Protein AF-A0A0R3N7J6-F1 (afdb_monomer_lite)

Structure (mmCIF, N/CA/C/O backbone):
data_AF-A0A0R3N7J6-F1
#
_entry.id   AF-A0A0R3N7J6-F1
#
loop_
_atom_site.group_PDB
_atom_site.id
_atom_site.type_symbol
_atom_site.label_atom_id
_atom_site.label_alt_id
_atom_site.label_comp_id
_atom_site.label_asym_id
_atom_site.label_entity_id
_atom_site.label_seq_id
_atom_site.pdbx_PDB_ins_code
_atom_site.Cartn_x
_atom_site.Cartn_y
_atom_site.Cartn_z
_atom_site.occupancy
_atom_site.B_iso_or_equiv
_atom_site.auth_seq_id
_atom_site.auth_comp_id
_atom_site.auth_asym_id
_atom_site.auth_atom_id
_atom_site.pdbx_PDB_model_num
ATOM 1 N N . MET A 1 1 ? -8.377 -10.309 9.832 1.00 67.19 1 MET A N 1
ATOM 2 C CA . MET A 1 1 ? -7.883 -9.267 8.905 1.00 67.19 1 MET A CA 1
ATOM 3 C C . MET A 1 1 ? -7.059 -8.291 9.730 1.00 67.19 1 MET A C 1
ATOM 5 O O . MET A 1 1 ? -7.485 -7.978 10.837 1.00 67.19 1 MET A O 1
ATOM 9 N N . ARG A 1 2 ? -5.868 -7.905 9.266 1.00 83.62 2 ARG A N 1
ATOM 10 C CA . ARG A 1 2 ? -5.012 -6.913 9.936 1.00 83.62 2 ARG A CA 1
ATOM 11 C C . ARG A 1 2 ? -5.700 -5.537 9.959 1.00 83.62 2 ARG A C 1
ATOM 13 O O . ARG A 1 2 ? -6.594 -5.275 9.159 1.00 83.62 2 ARG A O 1
ATOM 20 N N . GLU A 1 3 ? -5.306 -4.697 10.913 1.00 90.81 3 GLU A N 1
ATOM 21 C CA . GLU A 1 3 ? -5.773 -3.308 11.033 1.00 90.81 3 GLU A CA 1
ATOM 22 C C . GLU A 1 3 ? -5.366 -2.483 9.814 1.00 90.81 3 GLU A C 1
ATOM 24 O O . GLU A 1 3 ? -4.256 -2.653 9.303 1.00 90.81 3 GLU A O 1
ATOM 29 N N . LEU A 1 4 ? -6.240 -1.580 9.368 1.00 91.00 4 LEU A N 1
ATOM 30 C CA . LEU A 1 4 ? -6.012 -0.798 8.158 1.00 91.00 4 LEU A CA 1
ATOM 31 C C . LEU A 1 4 ? -4.753 0.059 8.305 1.00 91.00 4 LEU A C 1
ATOM 33 O O . LEU A 1 4 ? -3.937 0.080 7.390 1.00 91.00 4 LEU A O 1
ATOM 37 N N . SER A 1 5 ? -4.533 0.683 9.465 1.00 93.25 5 SER A N 1
ATOM 38 C CA . SER A 1 5 ? -3.316 1.469 9.719 1.00 93.25 5 SER A CA 1
ATOM 39 C C . SER A 1 5 ? -2.029 0.652 9.523 1.00 93.25 5 SER A C 1
ATOM 41 O O . SER A 1 5 ? -1.061 1.137 8.934 1.00 93.25 5 SER A O 1
ATOM 43 N N . LYS A 1 6 ? -2.028 -0.621 9.939 1.00 94.38 6 LYS A N 1
ATOM 44 C CA . LYS A 1 6 ? -0.896 -1.546 9.769 1.00 94.38 6 LYS A CA 1
ATOM 45 C C . LYS A 1 6 ? -0.738 -2.006 8.320 1.00 94.38 6 LYS A C 1
ATOM 47 O O . LYS A 1 6 ? 0.392 -2.149 7.855 1.00 94.38 6 LYS A O 1
ATOM 52 N N . THR A 1 7 ? -1.839 -2.246 7.610 1.00 94.81 7 THR A N 1
ATOM 53 C CA . THR A 1 7 ? -1.817 -2.562 6.172 1.00 94.81 7 THR A CA 1
ATOM 54 C C . THR A 1 7 ? -1.254 -1.384 5.371 1.00 94.81 7 THR A C 1
ATOM 56 O O . THR A 1 7 ? -0.367 -1.575 4.540 1.00 94.81 7 THR A O 1
ATOM 59 N N . LEU A 1 8 ? -1.700 -0.159 5.666 1.00 95.00 8 LEU A N 1
ATOM 60 C CA . LEU A 1 8 ? -1.204 1.064 5.031 1.00 95.00 8 LEU A CA 1
ATOM 61 C C . LEU A 1 8 ? 0.273 1.315 5.354 1.00 95.00 8 LEU A C 1
ATOM 63 O O . LEU A 1 8 ? 1.030 1.659 4.453 1.00 95.00 8 LEU A O 1
ATOM 67 N N . GLY A 1 9 ? 0.707 1.075 6.595 1.00 95.12 9 GLY A N 1
ATOM 68 C CA . GLY A 1 9 ? 2.122 1.135 6.976 1.00 95.12 9 GLY A CA 1
ATOM 69 C C . GLY A 1 9 ? 2.998 0.198 6.139 1.00 95.12 9 GLY A C 1
ATOM 70 O O . GLY A 1 9 ? 3.978 0.637 5.544 1.00 95.12 9 GLY A O 1
ATOM 71 N N . ALA A 1 10 ? 2.589 -1.066 5.996 1.00 93.81 10 ALA A N 1
ATOM 72 C CA . ALA A 1 10 ? 3.312 -2.026 5.161 1.00 93.81 10 ALA A CA 1
ATOM 73 C C . ALA A 1 10 ? 3.363 -1.595 3.682 1.00 93.81 10 ALA A C 1
ATOM 75 O O . ALA A 1 10 ? 4.397 -1.742 3.031 1.00 93.81 10 ALA A O 1
ATOM 76 N N . LEU A 1 11 ? 2.275 -1.026 3.150 1.00 93.62 11 LEU A N 1
ATOM 77 C CA . LEU A 1 11 ? 2.255 -0.492 1.787 1.00 93.62 11 LEU A CA 1
ATOM 78 C C . LEU A 1 11 ? 3.199 0.710 1.621 1.00 93.62 11 LEU A C 1
ATOM 80 O O . LEU A 1 11 ? 3.882 0.799 0.603 1.00 93.62 11 LEU A O 1
ATOM 84 N N . ILE A 1 12 ? 3.271 1.610 2.611 1.00 94.12 12 ILE A N 1
ATOM 85 C CA . ILE A 1 12 ? 4.210 2.745 2.624 1.00 94.12 12 ILE A CA 1
ATOM 86 C C . ILE A 1 12 ? 5.652 2.245 2.566 1.00 94.12 12 ILE A C 1
ATOM 88 O O . ILE A 1 12 ? 6.445 2.795 1.798 1.00 94.12 12 ILE A O 1
ATOM 92 N N . ASP A 1 13 ? 5.994 1.218 3.342 1.00 91.25 13 ASP A N 1
ATOM 93 C CA . ASP A 1 13 ? 7.345 0.658 3.365 1.00 91.25 13 ASP A CA 1
ATOM 94 C C . ASP A 1 13 ? 7.711 0.055 2.008 1.00 91.25 13 ASP A C 1
ATOM 96 O O . ASP A 1 13 ? 8.765 0.382 1.456 1.00 91.25 13 ASP A O 1
ATOM 100 N N . ILE A 1 14 ? 6.819 -0.752 1.421 1.00 90.00 14 ILE A N 1
ATOM 101 C CA . ILE A 1 14 ? 7.011 -1.330 0.083 1.00 90.00 14 ILE A CA 1
ATOM 102 C C . ILE A 1 14 ? 7.192 -0.214 -0.950 1.00 90.00 14 ILE A C 1
ATOM 104 O O . ILE A 1 14 ? 8.194 -0.191 -1.664 1.00 90.00 14 ILE A O 1
ATOM 108 N N . ALA A 1 15 ? 6.267 0.747 -1.001 1.00 90.00 15 ALA A N 1
ATOM 109 C CA . ALA A 1 15 ? 6.315 1.848 -1.957 1.00 90.00 15 ALA A CA 1
ATOM 110 C C . ALA A 1 15 ? 7.584 2.700 -1.793 1.00 90.00 15 ALA A C 1
ATOM 112 O O . ALA A 1 15 ? 8.222 3.044 -2.785 1.00 90.00 15 ALA A O 1
ATOM 113 N N . SER A 1 16 ? 8.005 2.985 -0.556 1.00 88.88 16 SER A N 1
ATOM 114 C CA . SER A 1 16 ? 9.228 3.751 -0.271 1.00 88.88 16 SER A CA 1
ATOM 115 C C . SER A 1 16 ? 10.483 3.034 -0.778 1.00 88.88 16 SER A C 1
ATOM 117 O O . SER A 1 16 ? 11.390 3.673 -1.314 1.00 88.88 16 SER A O 1
ATOM 119 N N . HIS A 1 17 ? 10.533 1.704 -0.671 1.00 85.00 17 HIS A N 1
ATOM 120 C CA . HIS A 1 17 ? 11.630 0.918 -1.241 1.00 85.00 17 HIS A CA 1
ATOM 121 C C . HIS A 1 17 ? 11.628 0.949 -2.772 1.00 85.00 17 HIS A C 1
ATOM 123 O O . HIS A 1 17 ? 12.693 1.001 -3.377 1.00 85.00 17 HIS A O 1
ATOM 129 N N . VAL A 1 18 ? 10.450 0.944 -3.398 1.00 82.44 18 VAL A N 1
ATOM 130 C CA . VAL A 1 18 ? 10.306 0.958 -4.862 1.00 82.44 18 VAL A CA 1
ATOM 131 C C . VAL A 1 18 ? 10.733 2.288 -5.471 1.00 82.44 18 VAL A C 1
ATOM 133 O O . VAL A 1 18 ? 11.448 2.300 -6.469 1.00 82.44 18 VAL A O 1
ATOM 136 N N . VAL A 1 19 ? 10.321 3.407 -4.873 1.00 82.31 19 VAL A N 1
ATOM 137 C CA . VAL A 1 19 ? 10.596 4.744 -5.430 1.00 82.31 19 VAL A CA 1
ATOM 138 C C . VAL A 1 19 ? 12.012 5.246 -5.136 1.00 82.31 19 VAL A C 1
ATOM 140 O O . VAL A 1 19 ? 12.443 6.247 -5.704 1.00 82.31 19 VAL A O 1
ATOM 143 N N . THR A 1 20 ? 12.749 4.594 -4.235 1.00 76.62 20 THR A N 1
ATOM 144 C CA . THR A 1 20 ? 14.136 4.965 -3.933 1.00 76.62 20 THR A CA 1
ATOM 145 C C . THR A 1 20 ? 15.114 4.241 -4.858 1.00 76.62 20 THR A C 1
ATOM 147 O O . THR A 1 20 ? 14.894 3.112 -5.287 1.00 76.62 20 THR A O 1
ATOM 150 N N . ARG A 1 21 ? 16.250 4.893 -5.150 1.00 55.31 21 ARG A N 1
ATOM 151 C CA . ARG A 1 21 ? 17.285 4.442 -6.105 1.00 55.31 21 ARG A CA 1
ATOM 152 C C . ARG A 1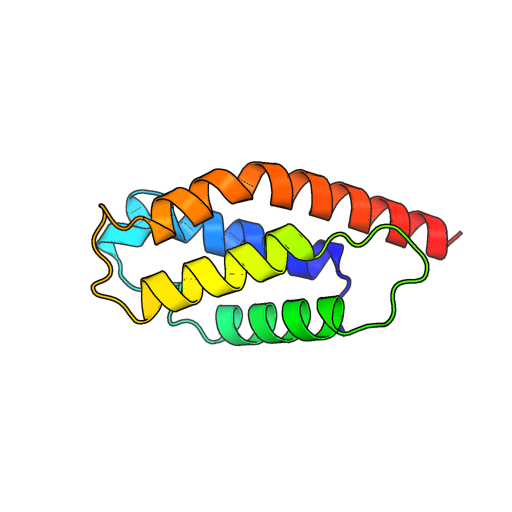 21 ? 17.785 3.004 -5.873 1.00 55.31 21 ARG A C 1
ATOM 154 O O . ARG A 1 21 ? 18.229 2.371 -6.821 1.00 55.31 21 ARG A O 1
ATOM 161 N N . HIS A 1 22 ? 17.690 2.491 -4.645 1.00 52.12 22 HIS A N 1
ATOM 162 C CA . HIS A 1 22 ? 18.033 1.106 -4.301 1.00 52.12 22 HIS A CA 1
ATOM 163 C C . HIS A 1 22 ? 17.031 0.068 -4.853 1.00 52.12 22 HIS A C 1
ATOM 165 O O . HIS A 1 22 ? 17.445 -1.034 -5.211 1.00 52.12 22 HIS A O 1
ATOM 171 N N . GLY A 1 23 ? 15.740 0.405 -4.967 1.00 54.41 23 GLY A N 1
ATOM 172 C CA . GLY A 1 23 ? 14.709 -0.471 -5.540 1.00 54.41 23 GLY A CA 1
ATOM 173 C C . GLY A 1 23 ? 14.852 -0.667 -7.050 1.00 54.41 23 GLY A C 1
ATOM 174 O O . GLY A 1 23 ? 14.631 -1.769 -7.552 1.00 54.41 23 GLY A O 1
ATOM 175 N N . LEU A 1 24 ? 15.318 0.371 -7.752 1.00 55.25 24 LEU A N 1
ATOM 176 C CA . LEU A 1 24 ? 15.579 0.357 -9.197 1.00 55.25 24 LEU A CA 1
ATOM 177 C C . LEU A 1 24 ? 16.735 -0.576 -9.592 1.00 55.25 24 LEU A C 1
ATOM 179 O O . LEU A 1 24 ? 16.704 -1.173 -10.661 1.00 55.25 24 LEU A O 1
ATOM 183 N N . THR A 1 25 ? 17.752 -0.723 -8.737 1.00 51.00 25 THR A N 1
ATOM 184 C CA . THR A 1 25 ? 18.938 -1.554 -9.018 1.00 51.00 25 THR A CA 1
ATOM 185 C C . THR A 1 25 ? 18.778 -3.032 -8.657 1.00 51.00 25 THR A C 1
ATOM 187 O O . THR A 1 25 ? 19.564 -3.846 -9.128 1.00 51.00 25 THR A O 1
ATOM 190 N N . LEU A 1 26 ? 17.796 -3.395 -7.822 1.00 49.44 26 LEU A N 1
ATOM 191 C CA . LEU A 1 26 ? 17.667 -4.752 -7.267 1.00 49.44 26 LEU A CA 1
ATOM 192 C C . LEU A 1 26 ? 16.461 -5.554 -7.773 1.00 49.44 26 LEU A C 1
ATOM 194 O O . LEU A 1 26 ? 16.363 -6.727 -7.431 1.00 49.44 26 LEU A O 1
ATOM 198 N N . ALA A 1 27 ? 15.544 -4.969 -8.555 1.00 49.34 27 ALA A N 1
ATOM 199 C CA . ALA A 1 27 ? 14.371 -5.647 -9.141 1.00 49.34 27 ALA A CA 1
ATOM 200 C C . ALA A 1 27 ? 13.476 -6.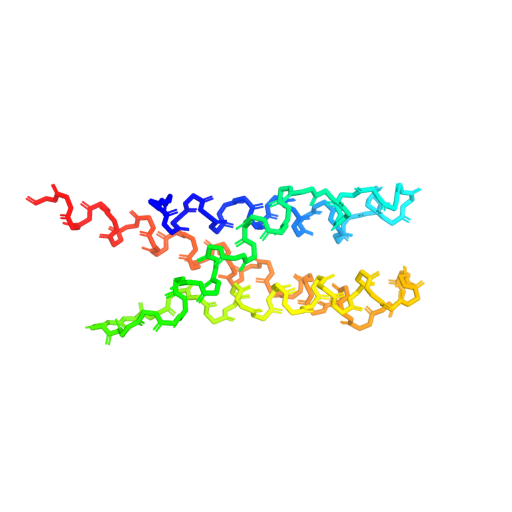466 -8.163 1.00 49.34 27 ALA A C 1
ATOM 202 O O . ALA A 1 27 ? 12.573 -7.174 -8.611 1.00 49.34 27 ALA A O 1
ATOM 203 N N . GLY A 1 28 ? 13.702 -6.393 -6.843 1.00 51.06 28 GLY A N 1
ATOM 204 C CA . GLY A 1 28 ? 13.427 -7.527 -5.951 1.00 51.06 28 GLY A CA 1
ATOM 205 C C . GLY A 1 28 ? 12.174 -7.453 -5.076 1.00 51.06 28 GLY A C 1
ATOM 206 O O . GLY A 1 28 ? 11.605 -8.495 -4.769 1.00 51.06 28 GLY A O 1
ATOM 207 N N . ASN A 1 29 ? 11.685 -6.268 -4.690 1.00 54.19 29 ASN A N 1
ATOM 208 C CA . ASN A 1 29 ? 10.678 -6.204 -3.613 1.00 54.19 29 ASN A CA 1
ATOM 209 C C . ASN A 1 29 ? 9.210 -6.190 -4.069 1.00 54.19 29 ASN A C 1
ATOM 211 O O . ASN A 1 29 ? 8.354 -6.652 -3.316 1.00 54.19 29 ASN A O 1
ATOM 215 N N . ILE A 1 30 ? 8.890 -5.759 -5.297 1.00 58.41 30 ILE A N 1
ATOM 216 C CA . ILE A 1 30 ? 7.500 -5.831 -5.818 1.00 58.41 30 ILE A CA 1
ATOM 217 C C . ILE A 1 30 ? 7.122 -7.263 -6.225 1.00 58.41 30 ILE A C 1
ATOM 219 O O . ILE A 1 30 ? 5.950 -7.601 -6.358 1.00 58.41 30 ILE A O 1
ATOM 223 N N . VAL A 1 31 ? 8.125 -8.128 -6.398 1.00 54.19 31 VAL A N 1
ATOM 224 C CA . VAL A 1 31 ? 7.955 -9.553 -6.721 1.00 54.19 31 VAL A CA 1
ATOM 225 C C . VAL A 1 31 ? 7.744 -10.401 -5.452 1.00 54.19 31 VAL A C 1
ATOM 227 O O . VAL A 1 31 ? 7.477 -11.595 -5.538 1.00 54.19 31 VAL A O 1
ATOM 230 N N . SER A 1 32 ? 7.836 -9.804 -4.258 1.00 63.59 32 SER A N 1
ATOM 231 C CA . SER A 1 32 ? 7.660 -10.530 -2.997 1.00 63.59 32 SER A CA 1
ATOM 232 C C . SER A 1 32 ? 6.191 -10.901 -2.737 1.00 63.59 32 SER A C 1
ATOM 234 O O . SER A 1 32 ? 5.276 -10.128 -3.027 1.00 63.59 32 SER A O 1
ATOM 236 N N . GLY A 1 33 ? 5.957 -12.068 -2.121 1.00 72.81 33 GLY A N 1
ATOM 237 C CA . GLY A 1 33 ? 4.615 -12.498 -1.691 1.00 72.81 33 GLY A CA 1
ATOM 238 C C . GLY A 1 33 ? 3.942 -11.510 -0.727 1.00 72.81 33 GLY A C 1
ATOM 239 O O . GLY A 1 33 ? 2.722 -11.365 -0.739 1.00 72.81 33 GLY A O 1
ATOM 240 N N . GLN A 1 34 ? 4.741 -10.740 0.018 1.00 84.25 34 GLN A N 1
ATOM 241 C CA . GLN A 1 34 ? 4.269 -9.702 0.932 1.00 84.25 34 GLN A CA 1
ATOM 242 C C . GLN A 1 34 ? 3.465 -8.604 0.219 1.00 84.25 34 GLN A C 1
ATOM 244 O O . GLN A 1 34 ? 2.468 -8.126 0.761 1.00 84.25 34 GLN A O 1
ATOM 249 N N . PHE A 1 35 ? 3.858 -8.204 -0.997 1.00 88.50 35 PHE A N 1
ATOM 250 C CA . PHE A 1 35 ? 3.096 -7.206 -1.749 1.00 88.50 35 PHE A CA 1
ATOM 251 C C . PHE A 1 35 ? 1.718 -7.737 -2.157 1.00 88.50 35 PHE A C 1
ATOM 253 O O . PHE A 1 35 ? 0.730 -7.022 -2.010 1.00 88.50 35 PHE A O 1
ATOM 260 N N . ALA A 1 36 ? 1.630 -8.994 -2.604 1.00 90.06 36 ALA A N 1
ATOM 261 C CA . ALA A 1 36 ? 0.359 -9.605 -2.991 1.00 90.06 36 ALA A CA 1
ATOM 262 C C . ALA A 1 36 ? -0.629 -9.677 -1.812 1.00 90.06 36 ALA A C 1
ATOM 264 O O . ALA A 1 36 ? -1.806 -9.351 -1.974 1.00 90.06 36 ALA A O 1
ATOM 265 N N . GLU A 1 37 ? -0.146 -10.030 -0.618 1.00 92.25 37 GLU A N 1
ATOM 266 C CA . GLU A 1 37 ? -0.954 -10.040 0.608 1.00 92.25 37 GLU A CA 1
ATOM 267 C C . GLU A 1 37 ? -1.468 -8.639 0.967 1.00 92.25 37 GLU A C 1
ATOM 269 O O . GLU A 1 37 ? -2.666 -8.449 1.181 1.00 92.25 37 GLU A O 1
ATOM 274 N N . VAL A 1 38 ? -0.584 -7.635 0.981 1.00 93.06 38 VAL A N 1
ATOM 275 C CA . VAL A 1 38 ? -0.959 -6.243 1.284 1.00 93.06 38 VAL A CA 1
ATOM 276 C C . VAL A 1 38 ? -1.945 -5.699 0.246 1.00 93.06 38 VAL A C 1
ATOM 278 O O . VAL A 1 38 ? -2.926 -5.052 0.609 1.00 93.06 38 VAL A O 1
ATOM 281 N N . ALA A 1 39 ? -1.740 -5.995 -1.037 1.00 93.56 39 ALA A N 1
ATOM 282 C CA . ALA A 1 39 ? -2.639 -5.582 -2.108 1.00 93.56 39 ALA A CA 1
ATOM 283 C C . ALA A 1 39 ? -4.042 -6.201 -1.961 1.00 93.56 39 ALA A C 1
ATOM 285 O O . ALA A 1 39 ? -5.046 -5.516 -2.174 1.00 93.56 39 ALA A O 1
ATOM 286 N N . ALA A 1 40 ? -4.131 -7.475 -1.564 1.00 93.81 40 ALA A N 1
ATOM 287 C CA . ALA A 1 40 ? -5.405 -8.132 -1.281 1.00 93.81 40 ALA A CA 1
ATOM 288 C C . ALA A 1 40 ? -6.121 -7.499 -0.077 1.00 93.81 40 ALA A C 1
ATOM 290 O O . ALA A 1 40 ? -7.324 -7.246 -0.141 1.00 93.81 40 ALA A O 1
ATOM 291 N N . GLU A 1 41 ? -5.391 -7.182 0.995 1.00 94.06 41 GLU A N 1
ATOM 292 C CA . GLU A 1 41 ? -5.951 -6.501 2.167 1.00 94.06 41 GLU A CA 1
ATOM 293 C C . GLU A 1 41 ? -6.466 -5.094 1.840 1.00 94.06 41 GLU A C 1
ATOM 295 O O . GLU A 1 41 ? -7.551 -4.726 2.290 1.00 94.06 41 GLU A O 1
ATOM 300 N N . VAL A 1 42 ? -5.736 -4.319 1.030 1.00 94.12 42 VAL A N 1
ATOM 301 C CA . VAL A 1 42 ? -6.173 -2.988 0.574 1.00 94.12 42 VAL A CA 1
ATOM 302 C C . VAL A 1 42 ? -7.457 -3.087 -0.243 1.00 94.12 42 VAL A C 1
ATOM 304 O O . VAL A 1 42 ? -8.402 -2.347 0.017 1.00 94.12 42 VAL A O 1
ATOM 307 N N . ARG A 1 43 ? -7.530 -4.028 -1.191 1.00 94.25 43 ARG A N 1
ATOM 308 C CA . ARG A 1 43 ? -8.739 -4.256 -1.998 1.00 94.25 43 ARG A CA 1
ATOM 309 C C . ARG A 1 43 ? -9.923 -4.696 -1.147 1.00 94.25 43 ARG A C 1
ATOM 311 O O . ARG A 1 43 ? -11.027 -4.197 -1.334 1.00 94.25 43 ARG A O 1
ATOM 318 N N . ALA A 1 44 ? -9.695 -5.592 -0.189 1.00 92.25 44 ALA A N 1
ATOM 319 C CA . ALA A 1 44 ? -10.723 -5.998 0.760 1.00 92.25 44 ALA A CA 1
ATOM 320 C C . ALA A 1 44 ? -11.187 -4.813 1.619 1.00 92.25 44 ALA A C 1
ATOM 322 O O . ALA A 1 44 ? -12.378 -4.673 1.883 1.00 92.25 44 ALA A O 1
ATOM 323 N N . ALA A 1 45 ? -10.266 -3.938 2.034 1.00 90.06 45 ALA A N 1
ATOM 324 C CA . ALA A 1 45 ? -10.604 -2.738 2.780 1.00 90.06 45 ALA A CA 1
ATOM 325 C C . ALA A 1 45 ? -11.435 -1.750 1.955 1.00 90.06 45 ALA A C 1
ATOM 327 O O . ALA A 1 45 ? -12.418 -1.229 2.476 1.00 90.06 45 ALA A O 1
ATOM 328 N N . ASP A 1 46 ? -11.081 -1.547 0.689 1.00 91.00 46 ASP A N 1
ATOM 329 C CA . ASP A 1 46 ? -11.778 -0.647 -0.227 1.00 91.00 46 ASP A CA 1
ATOM 330 C C . ASP A 1 46 ? -13.171 -1.158 -0.636 1.00 91.00 46 ASP A C 1
ATOM 332 O O . ASP A 1 46 ? -14.115 -0.384 -0.776 1.00 91.00 46 ASP A O 1
ATOM 336 N N . ALA A 1 47 ? -13.345 -2.476 -0.753 1.00 89.56 47 ALA A N 1
ATOM 337 C CA . ALA A 1 47 ? -14.632 -3.080 -1.094 1.00 89.56 47 ALA A CA 1
ATOM 338 C C . ALA A 1 47 ? -15.674 -3.010 0.041 1.00 89.56 47 ALA A C 1
ATOM 340 O O . ALA A 1 47 ? -16.865 -3.206 -0.208 1.00 89.56 47 ALA A O 1
ATOM 341 N N . ARG A 1 48 ? -15.262 -2.747 1.292 1.00 83.31 48 ARG A N 1
ATOM 342 C CA . ARG A 1 48 ? -16.189 -2.687 2.434 1.00 83.31 48 ARG A CA 1
ATOM 343 C C . ARG A 1 48 ? -17.126 -1.476 2.323 1.00 83.31 48 ARG A C 1
ATOM 345 O O . ARG A 1 48 ? -16.641 -0.376 2.049 1.00 83.31 48 ARG A O 1
ATOM 352 N N . PRO A 1 49 ? -18.440 -1.626 2.582 1.00 76.62 49 PRO A N 1
ATOM 353 C CA . PRO A 1 49 ? -19.360 -0.492 2.672 1.00 76.62 49 PRO A CA 1
ATOM 354 C C . PRO A 1 49 ? -18.818 0.565 3.644 1.00 76.62 49 PRO A C 1
ATOM 356 O O . PRO A 1 49 ? -18.396 0.223 4.747 1.00 76.62 49 PRO A O 1
ATOM 359 N N . SER A 1 50 ? -18.761 1.832 3.225 1.00 69.00 50 SER A N 1
ATOM 360 C CA . SER A 1 50 ? -18.241 2.909 4.073 1.00 69.00 50 SER A CA 1
ATOM 361 C C . SER A 1 50 ? -19.369 3.594 4.839 1.00 69.00 50 SER A C 1
ATOM 363 O O . SER A 1 50 ? -20.241 4.200 4.222 1.00 69.00 50 SER A O 1
ATOM 365 N N . GLU A 1 51 ? -19.297 3.580 6.167 1.00 59.06 51 GLU A N 1
ATOM 366 C CA . GLU A 1 51 ? -20.143 4.406 7.045 1.00 59.06 51 GLU A CA 1
ATOM 367 C C . GLU A 1 51 ? -19.487 5.771 7.376 1.00 59.06 51 GLU A C 1
ATOM 369 O O . GLU A 1 51 ? -20.035 6.556 8.142 1.00 59.06 51 GLU A O 1
ATOM 374 N N . GLY A 1 52 ? -18.319 6.082 6.785 1.00 65.69 52 GLY A N 1
ATOM 375 C CA . GLY A 1 52 ? -17.525 7.288 7.066 1.00 65.69 52 GLY A CA 1
ATOM 376 C C . GLY A 1 52 ? -16.410 7.569 6.042 1.00 65.69 52 GLY A C 1
ATOM 377 O O . GLY A 1 52 ? -16.418 7.020 4.937 1.00 65.69 52 GLY A O 1
ATOM 378 N N . ILE A 1 53 ? -15.452 8.443 6.396 1.00 67.25 53 ILE A N 1
ATOM 379 C CA . ILE A 1 53 ? -14.324 8.826 5.522 1.00 67.25 53 ILE A CA 1
ATOM 380 C C . ILE A 1 53 ? -13.456 7.602 5.218 1.00 67.25 53 ILE A C 1
ATOM 382 O O . ILE A 1 53 ? -12.936 6.939 6.111 1.00 67.25 53 ILE A O 1
ATOM 386 N N . ARG A 1 54 ? -13.268 7.321 3.928 1.00 70.44 54 ARG A N 1
ATOM 387 C CA . ARG A 1 54 ? -12.530 6.152 3.454 1.00 70.44 54 ARG A CA 1
ATOM 388 C C . ARG A 1 54 ? -11.055 6.498 3.193 1.00 70.44 54 ARG A C 1
ATOM 390 O O . ARG A 1 54 ? -10.746 7.235 2.262 1.00 70.44 54 ARG A O 1
ATOM 397 N N . CYS A 1 55 ? -10.148 5.912 3.977 1.00 78.31 55 CYS A N 1
ATOM 398 C CA . CYS A 1 55 ? -8.689 6.101 3.878 1.00 78.31 55 CYS A CA 1
ATOM 399 C C . CYS A 1 55 ? -7.996 5.102 2.917 1.00 78.31 55 CYS A C 1
ATOM 401 O O . CYS A 1 55 ? -6.840 4.737 3.124 1.00 78.31 55 CYS A O 1
ATOM 403 N N . THR A 1 56 ? -8.705 4.586 1.901 1.00 84.62 56 THR A N 1
ATOM 404 C CA . THR A 1 56 ? -8.191 3.541 0.986 1.00 84.62 56 THR A CA 1
ATOM 405 C C . THR A 1 56 ? -7.963 4.013 -0.444 1.00 84.62 56 THR A C 1
ATOM 407 O O . THR A 1 56 ? -7.291 3.310 -1.189 1.00 84.62 56 THR A O 1
ATOM 410 N N . ASN A 1 57 ? -8.441 5.195 -0.847 1.00 88.75 57 ASN A N 1
ATOM 411 C CA . ASN A 1 57 ? -8.336 5.644 -2.243 1.00 88.75 57 ASN A CA 1
ATOM 412 C C . ASN A 1 57 ? -6.875 5.782 -2.701 1.00 88.75 57 ASN A C 1
ATOM 414 O O . ASN A 1 57 ? -6.497 5.260 -3.751 1.00 88.75 57 ASN A O 1
ATOM 418 N N . ALA A 1 58 ? -6.030 6.433 -1.893 1.00 92.12 58 ALA A N 1
ATOM 419 C CA . ALA A 1 58 ? -4.604 6.542 -2.194 1.00 92.12 58 ALA A CA 1
ATOM 420 C C . ALA A 1 58 ? -3.902 5.177 -2.132 1.00 92.12 58 ALA A C 1
ATOM 422 O O . ALA A 1 58 ? -2.979 4.920 -2.904 1.00 92.12 58 ALA A O 1
ATOM 423 N N . ALA A 1 59 ? -4.365 4.283 -1.256 1.00 94.38 59 ALA A N 1
ATOM 424 C CA . ALA A 1 59 ? -3.834 2.931 -1.131 1.00 94.38 59 ALA A CA 1
ATOM 425 C C . ALA A 1 59 ? -4.148 2.071 -2.352 1.00 94.38 59 ALA A C 1
ATOM 427 O O . ALA A 1 59 ? -3.257 1.411 -2.880 1.00 94.38 59 ALA A O 1
ATOM 428 N N . LEU A 1 60 ? -5.385 2.121 -2.844 1.00 95.44 60 LEU A N 1
ATOM 429 C CA . LEU A 1 60 ? -5.792 1.413 -4.048 1.00 95.44 60 LEU A CA 1
ATOM 430 C C . LEU A 1 60 ? -5.035 1.942 -5.272 1.00 95.44 60 LEU A C 1
ATOM 432 O O . LEU A 1 60 ? -4.500 1.152 -6.047 1.00 95.44 60 LEU A O 1
ATOM 436 N N . ALA A 1 61 ? -4.916 3.267 -5.406 1.00 95.62 61 ALA A N 1
ATOM 437 C CA . ALA A 1 61 ? -4.137 3.887 -6.476 1.00 95.62 61 ALA A CA 1
ATOM 438 C C . ALA A 1 61 ? -2.650 3.492 -6.418 1.00 95.62 61 ALA A C 1
ATOM 440 O O . ALA A 1 61 ? -2.046 3.218 -7.454 1.00 95.62 61 ALA A O 1
ATOM 441 N N . MET A 1 62 ? -2.068 3.401 -5.216 1.00 95.31 62 MET A N 1
ATOM 442 C CA . MET A 1 62 ? -0.691 2.944 -5.020 1.00 95.31 62 MET A CA 1
ATOM 443 C C . MET A 1 62 ? -0.524 1.483 -5.446 1.00 95.31 62 MET A C 1
ATOM 445 O O . MET A 1 62 ? 0.423 1.165 -6.157 1.00 95.31 62 MET A O 1
ATOM 449 N N . VAL A 1 63 ? -1.445 0.596 -5.052 1.00 95.19 63 VAL A N 1
ATOM 450 C CA . VAL A 1 63 ? -1.424 -0.818 -5.464 1.00 95.19 63 VAL A CA 1
ATOM 451 C C . VAL A 1 63 ? -1.438 -0.937 -6.988 1.00 95.19 63 VAL A C 1
ATOM 453 O O . VAL A 1 63 ? -0.593 -1.635 -7.543 1.00 95.19 63 VAL A O 1
ATOM 456 N N . ILE A 1 64 ? -2.326 -0.201 -7.663 1.00 94.69 64 ILE A N 1
ATOM 457 C CA . ILE A 1 64 ? -2.415 -0.190 -9.130 1.00 94.69 64 ILE A CA 1
ATOM 458 C C . ILE A 1 64 ? -1.110 0.314 -9.754 1.00 94.69 64 ILE A C 1
ATOM 460 O O . ILE A 1 64 ? -0.596 -0.306 -10.681 1.00 94.69 64 ILE A O 1
ATOM 464 N N . ALA A 1 65 ? -0.546 1.413 -9.243 1.00 93.00 65 ALA A N 1
ATOM 465 C CA . ALA A 1 65 ? 0.702 1.965 -9.763 1.00 93.00 65 ALA A CA 1
ATOM 466 C C . ALA A 1 65 ? 1.874 0.980 -9.612 1.00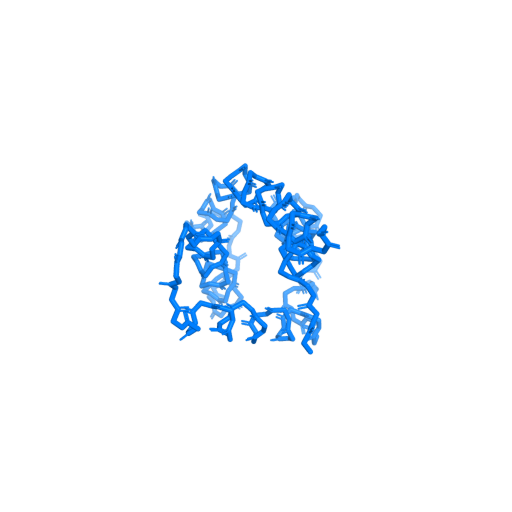 93.00 65 ALA A C 1
ATOM 468 O O . ALA A 1 65 ? 2.660 0.806 -10.541 1.00 93.00 65 ALA A O 1
ATOM 469 N N . LEU A 1 66 ? 1.977 0.300 -8.468 1.00 90.88 66 LEU A N 1
ATOM 470 C CA . LEU A 1 66 ? 3.033 -0.682 -8.218 1.00 90.88 66 LEU A CA 1
ATOM 471 C C . LEU A 1 66 ? 2.874 -1.945 -9.077 1.00 90.88 66 LEU A C 1
ATOM 473 O O . LEU A 1 66 ? 3.874 -2.461 -9.572 1.00 90.88 66 LEU A O 1
ATOM 477 N N . GLU A 1 67 ? 1.648 -2.423 -9.303 1.00 91.00 67 GLU A N 1
ATOM 478 C CA . GLU A 1 67 ? 1.374 -3.535 -10.225 1.00 91.00 67 GLU A CA 1
ATOM 479 C C . GLU A 1 67 ? 1.691 -3.159 -11.674 1.00 91.00 67 GLU A C 1
ATOM 481 O O . GLU A 1 67 ? 2.410 -3.890 -12.350 1.00 91.00 67 GLU A O 1
ATOM 486 N N . ALA A 1 68 ? 1.247 -1.985 -12.129 1.00 90.12 68 ALA A N 1
ATOM 487 C CA . ALA A 1 68 ? 1.524 -1.501 -13.479 1.00 90.12 68 ALA A CA 1
ATOM 488 C C . ALA A 1 68 ? 3.026 -1.284 -13.719 1.00 90.12 68 ALA A C 1
ATOM 490 O O . ALA A 1 68 ? 3.539 -1.603 -14.791 1.00 90.12 68 ALA A O 1
ATOM 491 N N . TYR A 1 69 ? 3.756 -0.791 -12.714 1.00 86.75 69 TYR A N 1
ATOM 492 C CA . TYR A 1 69 ? 5.211 -0.703 -12.781 1.00 86.75 69 TYR A CA 1
ATOM 493 C C . TYR A 1 69 ? 5.871 -2.091 -12.825 1.00 86.75 69 TYR A C 1
ATOM 495 O O . TYR A 1 69 ? 6.784 -2.302 -13.621 1.00 86.75 69 TYR A O 1
ATOM 503 N N . ARG A 1 70 ? 5.406 -3.048 -12.006 1.00 85.19 70 ARG A N 1
ATOM 504 C CA . ARG A 1 70 ? 5.920 -4.430 -11.963 1.00 85.19 70 ARG A CA 1
ATOM 505 C C . ARG A 1 70 ? 5.732 -5.167 -13.285 1.00 85.19 70 ARG A C 1
ATOM 507 O O . ARG A 1 70 ? 6.644 -5.904 -13.670 1.00 85.19 70 ARG A O 1
ATOM 514 N N . ASP A 1 71 ? 4.557 -5.017 -13.890 1.00 85.31 71 ASP A N 1
ATOM 515 C CA . ASP A 1 71 ? 4.124 -5.752 -15.083 1.00 85.31 71 ASP A CA 1
ATOM 516 C C . ASP A 1 71 ? 4.569 -5.067 -16.387 1.00 85.31 71 ASP A C 1
ATOM 518 O O . ASP A 1 71 ? 4.547 -5.695 -17.443 1.00 85.31 71 ASP A O 1
ATOM 522 N N . GLY A 1 72 ? 4.992 -3.801 -16.317 1.00 80.50 72 GLY A N 1
ATOM 523 C CA . GLY A 1 72 ? 5.625 -3.079 -17.421 1.00 80.50 72 GLY A CA 1
ATOM 524 C C . GLY A 1 72 ? 7.147 -3.258 -17.485 1.00 80.50 72 GLY A C 1
ATOM 525 O O . GLY A 1 72 ? 7.739 -4.070 -16.776 1.00 80.50 72 GLY A O 1
ATOM 526 N N . ASP A 1 73 ? 7.802 -2.421 -18.295 1.00 74.56 73 ASP A N 1
ATOM 527 C CA . ASP A 1 73 ? 9.248 -2.496 -18.587 1.00 74.56 73 ASP A CA 1
ATOM 528 C C . ASP A 1 73 ? 10.167 -2.105 -17.411 1.00 74.56 73 ASP A C 1
ATOM 530 O O . ASP A 1 73 ? 11.390 -2.122 -17.534 1.00 74.56 73 ASP A O 1
ATOM 534 N N . ARG A 1 74 ? 9.591 -1.734 -16.259 1.00 76.06 74 ARG A N 1
ATOM 535 C CA . ARG A 1 74 ? 10.294 -1.311 -15.032 1.00 76.06 74 ARG A 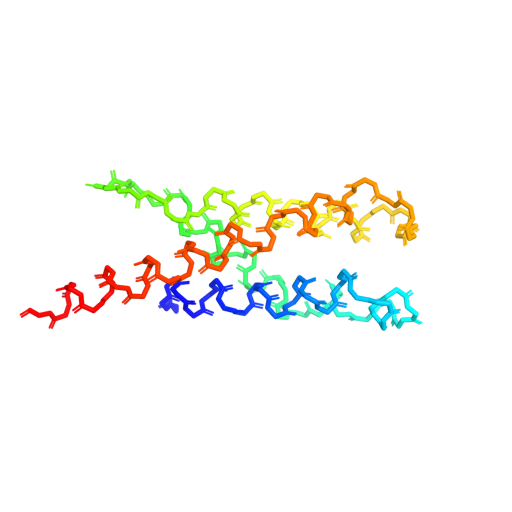CA 1
ATOM 536 C C . ARG A 1 74 ? 11.312 -0.178 -15.220 1.00 76.06 74 ARG A C 1
ATOM 538 O O . ARG A 1 74 ? 12.215 -0.010 -14.398 1.00 76.06 74 ARG A O 1
ATOM 545 N N . ASP A 1 75 ? 11.126 0.642 -16.248 1.00 77.56 75 ASP A N 1
ATOM 546 C CA . ASP A 1 75 ? 11.971 1.801 -16.536 1.00 77.56 75 ASP A CA 1
ATOM 547 C C . ASP A 1 75 ? 12.007 2.791 -15.348 1.00 77.56 75 ASP A C 1
ATOM 549 O O . ASP A 1 75 ? 10.947 3.167 -14.838 1.00 77.56 75 ASP A O 1
ATOM 553 N N . PRO A 1 76 ? 13.189 3.256 -14.899 1.00 74.25 76 PRO A N 1
ATOM 554 C CA . PRO A 1 76 ? 13.313 4.358 -13.943 1.00 74.25 76 PRO A CA 1
ATOM 555 C C . PRO A 1 76 ? 12.539 5.632 -14.315 1.00 74.25 76 PRO A C 1
ATOM 557 O O . PRO A 1 76 ? 12.148 6.381 -13.421 1.00 74.25 76 PRO A O 1
ATOM 560 N N . GLY A 1 77 ? 12.312 5.882 -15.609 1.00 80.38 77 GLY A N 1
ATOM 561 C CA . GLY A 1 77 ? 11.481 6.980 -16.114 1.00 80.38 77 GLY A CA 1
ATOM 562 C C . GLY A 1 77 ? 9.973 6.707 -16.092 1.00 80.38 77 GLY A C 1
ATOM 563 O O . GLY A 1 77 ? 9.196 7.540 -16.559 1.00 80.38 77 GLY A O 1
ATOM 564 N N . SER A 1 78 ? 9.539 5.556 -15.567 1.00 84.81 78 SER A N 1
ATOM 565 C CA . SER A 1 78 ? 8.146 5.126 -15.637 1.00 84.81 78 SER A CA 1
ATOM 566 C C . SER A 1 78 ? 7.196 6.130 -14.968 1.00 84.81 78 SER A C 1
ATOM 568 O O . SER A 1 78 ? 7.387 6.484 -13.797 1.00 84.81 78 SER A O 1
ATOM 570 N N . PRO A 1 79 ? 6.097 6.528 -15.640 1.00 88.81 79 PRO A N 1
ATOM 571 C CA . PRO A 1 79 ? 5.081 7.384 -15.029 1.00 88.81 79 PRO A CA 1
ATOM 572 C C . PRO A 1 79 ? 4.442 6.728 -13.797 1.00 88.81 79 PRO A C 1
ATOM 574 O O . PRO A 1 79 ? 4.008 7.428 -12.884 1.00 88.81 79 PRO A O 1
ATOM 577 N N . TRP A 1 80 ? 4.439 5.394 -13.715 1.00 89.44 80 TRP A N 1
ATOM 578 C CA . TRP A 1 80 ? 3.923 4.658 -12.562 1.00 89.44 80 TRP A CA 1
ATOM 579 C C . TRP A 1 80 ? 4.783 4.840 -11.305 1.00 89.44 80 TRP A C 1
ATOM 581 O O . TRP A 1 80 ? 4.235 4.937 -10.208 1.00 89.44 80 TRP A O 1
ATOM 591 N N . LEU A 1 81 ? 6.107 4.986 -11.449 1.00 86.94 81 LEU A N 1
ATOM 592 C CA . LEU A 1 81 ? 6.991 5.342 -10.331 1.00 86.94 81 LEU A CA 1
ATOM 593 C C . LEU A 1 81 ? 6.752 6.769 -9.848 1.00 86.94 81 LEU A C 1
ATOM 595 O O . LEU A 1 81 ? 6.735 7.015 -8.643 1.00 86.94 81 LEU A O 1
ATOM 599 N N . MET A 1 82 ? 6.536 7.705 -10.775 1.00 89.25 82 MET A N 1
ATOM 600 C CA . MET A 1 82 ? 6.191 9.086 -10.433 1.00 89.25 82 MET A CA 1
ATOM 601 C C . MET A 1 82 ? 4.874 9.141 -9.650 1.00 89.25 82 MET A C 1
ATOM 603 O O . MET A 1 82 ? 4.801 9.805 -8.616 1.00 89.25 82 MET A O 1
ATOM 607 N N . ILE A 1 83 ? 3.856 8.403 -10.104 1.00 92.44 83 ILE A N 1
ATOM 608 C CA . ILE A 1 83 ? 2.568 8.285 -9.410 1.00 92.44 83 ILE A CA 1
ATOM 609 C C . ILE A 1 83 ? 2.766 7.686 -8.012 1.00 92.44 83 ILE A C 1
ATOM 611 O O . ILE A 1 83 ? 2.293 8.266 -7.035 1.00 92.44 83 ILE A O 1
ATOM 615 N N . ALA A 1 84 ? 3.508 6.581 -7.885 1.00 91.12 84 ALA A N 1
ATOM 616 C CA . ALA A 1 84 ? 3.809 5.980 -6.586 1.00 91.12 84 ALA A CA 1
ATOM 617 C C . ALA A 1 84 ? 4.519 6.975 -5.646 1.00 91.12 84 ALA A C 1
ATOM 619 O O . ALA A 1 84 ? 4.134 7.125 -4.486 1.00 91.12 84 ALA A O 1
ATOM 620 N N . GLY A 1 85 ? 5.496 7.732 -6.149 1.00 91.19 85 GLY A N 1
ATOM 621 C CA . GLY A 1 85 ? 6.17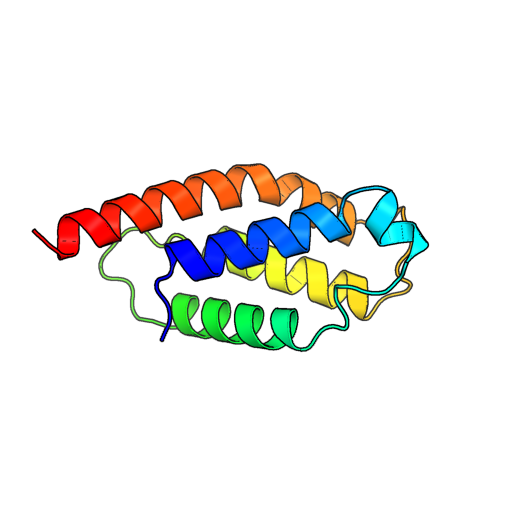7 8.777 -5.382 1.00 91.19 85 GLY A CA 1
ATOM 622 C C . GLY A 1 85 ? 5.234 9.890 -4.913 1.00 91.19 85 GLY A C 1
ATOM 623 O O . GLY A 1 85 ? 5.289 10.296 -3.751 1.00 91.19 85 GLY A O 1
ATOM 624 N N . ALA A 1 86 ? 4.331 10.345 -5.784 1.00 93.69 86 ALA A N 1
ATOM 625 C CA . ALA A 1 86 ? 3.355 11.391 -5.475 1.00 93.69 86 ALA A CA 1
ATOM 626 C C . ALA A 1 86 ? 2.285 10.944 -4.460 1.00 93.69 86 ALA A C 1
ATOM 628 O O . ALA A 1 86 ? 1.778 11.765 -3.696 1.00 93.69 86 ALA A O 1
ATOM 629 N N . LEU A 1 87 ? 1.956 9.650 -4.419 1.00 95.25 87 LEU A N 1
ATOM 630 C CA . LEU A 1 87 ? 0.960 9.090 -3.503 1.00 95.25 87 LEU A CA 1
ATOM 631 C C . LEU A 1 87 ? 1.488 8.889 -2.073 1.00 95.25 87 LEU A C 1
ATOM 633 O O . LEU A 1 87 ? 0.691 8.874 -1.136 1.00 95.25 87 LEU A O 1
ATOM 637 N N . LEU A 1 88 ? 2.805 8.762 -1.868 1.00 93.62 88 LEU A N 1
ATOM 638 C CA . LEU A 1 88 ? 3.399 8.476 -0.551 1.00 93.62 88 LEU A CA 1
ATOM 639 C C . LEU A 1 88 ? 2.984 9.454 0.568 1.00 93.62 88 LEU A C 1
ATOM 641 O O . LEU A 1 88 ? 2.626 8.983 1.652 1.00 93.62 88 LEU A O 1
ATOM 645 N N . PRO A 1 89 ? 3.008 10.790 0.376 1.00 94.81 89 PRO A N 1
ATOM 646 C CA . PRO A 1 89 ? 2.558 11.728 1.405 1.00 94.81 89 PRO A CA 1
ATOM 647 C C . PRO A 1 89 ? 1.075 11.563 1.758 1.00 94.81 89 PRO A C 1
ATOM 649 O O . PRO A 1 89 ? 0.717 11.647 2.931 1.00 94.81 89 PRO A O 1
ATOM 652 N N . ILE A 1 90 ? 0.228 11.285 0.761 1.00 94.62 90 ILE A N 1
ATOM 653 C CA . ILE A 1 90 ? -1.214 11.073 0.956 1.00 94.62 90 ILE A CA 1
ATOM 654 C C . ILE A 1 90 ? -1.435 9.791 1.759 1.00 94.62 90 ILE A C 1
ATOM 656 O O . ILE A 1 90 ? -2.153 9.795 2.754 1.00 94.62 90 ILE A O 1
ATOM 660 N N . LEU A 1 91 ? -0.723 8.722 1.398 1.00 93.81 91 LEU A N 1
ATOM 661 C CA . LEU A 1 91 ? -0.803 7.432 2.071 1.00 93.81 91 LEU A CA 1
ATOM 662 C C . LEU A 1 91 ? -0.409 7.519 3.555 1.00 93.81 91 LEU A C 1
ATOM 664 O O . LEU A 1 91 ? -1.025 6.878 4.402 1.00 93.81 91 LEU A O 1
ATOM 668 N N . ARG A 1 92 ? 0.587 8.350 3.892 1.00 94.75 92 ARG A N 1
ATOM 669 C CA . ARG A 1 92 ? 0.981 8.621 5.286 1.00 94.75 92 ARG A CA 1
ATOM 670 C C . ARG A 1 92 ? -0.112 9.347 6.071 1.00 94.75 92 ARG A C 1
ATOM 672 O O . ARG A 1 92 ? -0.333 9.016 7.234 1.00 94.75 92 ARG A O 1
ATOM 679 N N . ALA A 1 93 ? -0.794 10.311 5.452 1.00 94.00 93 ALA A N 1
ATOM 680 C CA . ALA A 1 93 ? -1.924 10.995 6.078 1.00 94.00 93 ALA A CA 1
ATOM 681 C C . ALA A 1 93 ? -3.103 10.034 6.310 1.00 94.00 93 ALA A C 1
ATOM 683 O O . ALA A 1 93 ? -3.681 10.025 7.396 1.00 94.00 93 ALA A O 1
ATOM 684 N N . ASP A 1 94 ? -3.401 9.181 5.329 1.00 93.81 94 ASP A N 1
ATOM 685 C CA . ASP A 1 94 ? -4.440 8.152 5.421 1.00 93.81 94 ASP A CA 1
ATOM 686 C C . ASP A 1 94 ? -4.122 7.110 6.506 1.00 93.81 94 ASP A C 1
ATOM 688 O O . ASP A 1 94 ? -4.995 6.760 7.298 1.00 93.81 94 ASP A O 1
ATOM 692 N N . ALA A 1 95 ? -2.863 6.673 6.621 1.00 93.94 95 ALA A N 1
ATOM 693 C CA . ALA A 1 95 ? -2.426 5.760 7.680 1.00 93.94 95 ALA A CA 1
ATOM 694 C C . ALA A 1 95 ? -2.585 6.371 9.081 1.00 93.94 95 ALA A C 1
ATOM 696 O O . ALA A 1 95 ? -3.005 5.687 10.016 1.00 93.94 95 ALA A O 1
ATOM 697 N N . TRP A 1 96 ? -2.276 7.664 9.229 1.00 93.62 96 TRP A N 1
ATOM 698 C CA . TRP A 1 96 ? -2.464 8.382 10.490 1.00 93.62 96 TRP A CA 1
ATOM 699 C C . TRP A 1 96 ? -3.945 8.526 10.860 1.00 93.62 96 TRP A C 1
ATOM 701 O O . TRP A 1 96 ? -4.302 8.311 12.018 1.00 93.62 96 TRP A O 1
ATOM 711 N N . ARG A 1 97 ? -4.810 8.838 9.886 1.00 92.00 97 ARG A N 1
ATOM 712 C CA . ARG A 1 97 ? -6.267 8.895 10.089 1.00 92.00 97 ARG A CA 1
ATOM 713 C C . ARG A 1 97 ? -6.819 7.537 10.507 1.00 92.00 97 ARG A C 1
ATOM 715 O O . ARG A 1 97 ? -7.413 7.447 11.574 1.00 92.00 97 ARG A O 1
ATOM 722 N N . ALA A 1 98 ? -6.498 6.481 9.757 1.00 91.81 98 ALA A N 1
ATOM 723 C CA . ALA A 1 98 ? -6.922 5.119 10.073 1.00 91.81 98 ALA A CA 1
ATOM 724 C C . ALA A 1 98 ? -6.505 4.693 11.492 1.00 91.81 98 ALA A C 1
ATOM 726 O O . ALA A 1 98 ? -7.291 4.089 12.214 1.00 91.81 98 ALA A O 1
ATOM 727 N N . LEU A 1 99 ? -5.291 5.052 11.927 1.00 93.19 99 LEU A N 1
ATOM 728 C CA . LEU A 1 99 ? -4.827 4.765 13.286 1.00 93.19 99 LEU A CA 1
ATOM 729 C C . LEU A 1 99 ? -5.665 5.475 14.360 1.00 93.19 99 LEU A C 1
ATOM 731 O O . LEU A 1 99 ? -5.854 4.929 15.447 1.00 93.19 99 LEU A O 1
ATOM 735 N N . ASN A 1 100 ? -6.110 6.705 14.107 1.00 92.19 100 ASN A N 1
ATOM 736 C CA . ASN A 1 100 ? -6.946 7.438 15.055 1.00 92.19 100 ASN A CA 1
ATOM 737 C C . ASN A 1 100 ? -8.368 6.878 15.090 1.00 92.19 100 ASN A C 1
ATOM 739 O O . ASN A 1 100 ? -8.865 6.633 16.185 1.00 92.19 100 ASN A O 1
ATOM 743 N N . ASP A 1 101 ? -8.953 6.564 13.935 1.00 89.25 101 ASP A N 1
ATOM 744 C CA . ASP A 1 101 ? -10.275 5.932 13.850 1.00 89.25 101 ASP A CA 1
ATOM 745 C C . ASP A 1 101 ? -10.287 4.586 14.602 1.00 89.25 101 ASP A C 1
ATOM 747 O O . ASP A 1 101 ? -11.180 4.298 15.398 1.00 89.25 101 ASP A O 1
ATOM 751 N N . GLU A 1 102 ? -9.236 3.776 14.432 1.00 90.50 102 GLU A N 1
ATOM 752 C CA . GLU A 1 102 ? -9.057 2.508 15.150 1.00 90.50 102 GLU A CA 1
ATOM 753 C C . GLU A 1 102 ? -8.896 2.698 16.666 1.00 90.50 102 GLU A C 1
ATOM 755 O O . GLU A 1 102 ? -9.322 1.845 17.447 1.00 90.50 102 GLU A O 1
ATOM 760 N N . LYS A 1 103 ? -8.278 3.800 17.113 1.00 90.75 103 LYS A N 1
ATOM 761 C CA . LYS A 1 103 ? -8.186 4.136 18.544 1.00 90.75 103 LYS A CA 1
ATOM 762 C C . LYS A 1 103 ? -9.531 4.574 19.104 1.00 90.75 103 LYS A C 1
ATOM 764 O O . LYS A 1 103 ? -9.836 4.210 20.236 1.00 90.75 103 LYS A O 1
ATOM 769 N N . GLU A 1 104 ? -10.294 5.359 18.353 1.00 89.25 104 GLU A N 1
ATOM 770 C CA . GLU A 1 104 ? -11.619 5.829 18.757 1.00 89.25 104 GLU A CA 1
ATOM 771 C C . GLU A 1 104 ? -12.612 4.671 18.855 1.00 89.25 104 GLU A C 1
ATOM 773 O O . GLU A 1 104 ? -13.291 4.558 19.866 1.00 89.25 104 GLU A O 1
ATOM 778 N N . ALA A 1 105 ? -12.609 3.741 17.897 1.00 86.38 105 ALA A N 1
ATOM 779 C CA . ALA A 1 105 ? -13.482 2.563 17.910 1.00 86.38 105 ALA A CA 1
ATOM 780 C C . ALA A 1 105 ? -13.223 1.585 19.077 1.00 86.38 105 ALA A C 1
ATOM 782 O O . ALA A 1 105 ? -14.037 0.703 19.340 1.00 86.38 105 ALA A O 1
ATOM 783 N N . ARG A 1 106 ? -12.071 1.696 19.750 1.00 83.88 106 ARG A N 1
ATOM 784 C CA . ARG A 1 106 ? -11.703 0.879 20.921 1.00 83.88 106 ARG A CA 1
ATOM 785 C C . ARG A 1 106 ? -12.054 1.534 22.260 1.00 83.88 106 ARG A C 1
ATOM 787 O O . ARG A 1 106 ? -11.837 0.897 23.292 1.00 83.88 106 ARG A O 1
ATOM 794 N N . ARG A 1 107 ? -12.470 2.800 22.253 1.00 72.56 107 ARG A N 1
ATOM 795 C CA . ARG A 1 107 ? -12.911 3.522 23.452 1.00 72.56 107 ARG A CA 1
ATOM 796 C C . ARG A 1 107 ? -14.374 3.226 23.736 1.00 72.56 107 ARG A C 1
ATOM 798 O O . ARG A 1 107 ? -14.687 3.135 24.941 1.00 72.56 107 ARG A O 1
#

Radius of gyration: 13.95 Å; chains: 1; bounding box: 39×24×42 Å

Organism: NCBI:txid1300035

Secondary structure (DSSP, 8-state):
---HHHHHHHHHHHHHHHHSHHHHHH--STTSHHHHHHHHHHHHHHHSPPSS--TTHHHHHHHHHHHHHHHTT--TT-HHHHHHHHHHHHHHHHHHHHHHHHHHTT-

Foldseek 3Di:
DDQPLVLLVLLLVLLVCCLDPNNLVPLPRLPDPSLVVSLVVLVVLVPDDDPDDRLRPLVNLLNVLSVCCNPDPVDNPDVSSVSSVVSSVSS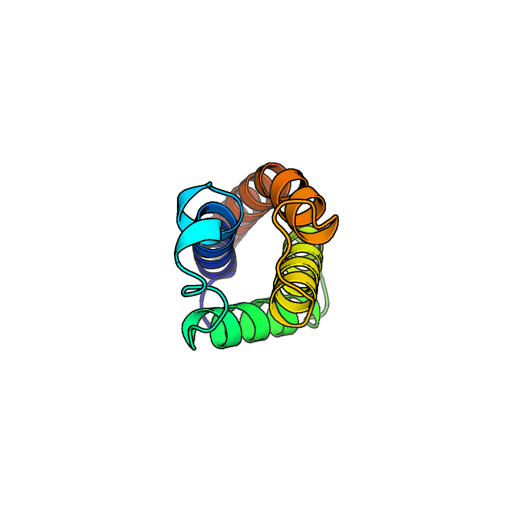VVSSVVSVVVVVVVVD

pLDDT: mean 84.0, std 13.14, range [49.34, 95.62]

Sequence (107 aa):
MRELSKTLGALIDIASHVVTRHGLTLAGNIVSGQFAEVAAEVRAADARPSEGIRCTNAALAMVIALEAYRDGDRDPGSPWLMIAGALLPILRADAWRALNDEKEARR